Protein AF-H5TGM8-F1 (afdb_monomer_lite)

Organism: Gordonia otitidis (strain DSM 44809 / CCUG 52243 / JCM 12355 / NBRC 100426 / IFM 10032) (NCBI:txid1108044)

Sequence (84 aa):
MTSGRIVAFPTTPPQPPLVDDTLDEEVFQRGFDDATTYLATMPAAWARHHASSALASGDVPDITQSYERGYRAALYGFVRQSRR

Secondary structure (DSSP, 8-state):
-----------PPPPPP---TT--HHHHHHHHHHHHHHHHTS-HHHHHHHHHHHHHHT-S--S-HHHHHHHHHHHHHHHHHTT-

pLDDT: mean 87.37, std 13.1, range [41.69, 98.25]

Radius of gyration: 20.59 Å; chains: 1; bounding box: 43×37×63 Å

Foldseek 3Di:
DDDDDDDDDPPDPDDPDPDPPQADPVLLQVLQVVLLVVLVVDDLVVSLVVLVVCLVVVVGDPPDPSSSNSNNVNSVVSNVVVVD

Structure (mmCIF, N/CA/C/O backbone):
data_AF-H5TGM8-F1
#
_entry.id   AF-H5TGM8-F1
#
loop_
_atom_site.group_PDB
_atom_site.id
_atom_site.type_symbol
_atom_site.label_atom_id
_atom_site.label_alt_id
_atom_site.label_comp_id
_atom_site.label_asym_id
_atom_site.label_entity_id
_atom_site.label_seq_id
_atom_site.pdbx_PDB_ins_code
_atom_site.Cartn_x
_atom_site.Cartn_y
_atom_site.Cartn_z
_atom_site.occupancy
_atom_site.B_iso_or_equiv
_atom_site.auth_seq_id
_atom_site.auth_comp_id
_atom_site.auth_asym_id
_atom_site.auth_atom_id
_atom_site.pdbx_PDB_model_num
ATOM 1 N N . MET A 1 1 ? 24.369 21.655 53.154 1.00 41.69 1 MET A N 1
ATOM 2 C CA . MET A 1 1 ? 24.630 21.995 51.739 1.00 41.69 1 MET A CA 1
ATOM 3 C C . MET A 1 1 ? 24.872 20.687 51.003 1.00 41.69 1 MET A C 1
ATOM 5 O O . MET A 1 1 ? 25.911 20.076 51.203 1.00 41.69 1 MET A O 1
ATOM 9 N N . THR A 1 2 ? 23.868 20.169 50.299 1.00 51.88 2 THR A N 1
ATOM 10 C CA . THR A 1 2 ? 23.892 18.841 49.663 1.00 51.88 2 THR A CA 1
ATOM 11 C C . THR A 1 2 ? 24.310 18.978 48.201 1.00 51.88 2 THR A C 1
ATOM 13 O O . THR A 1 2 ? 23.602 19.588 47.405 1.00 51.88 2 THR A O 1
ATOM 16 N N . SER A 1 3 ? 25.476 18.432 47.855 1.00 55.31 3 SER A N 1
ATOM 17 C CA . SER A 1 3 ? 26.013 18.427 46.492 1.00 55.31 3 SER A CA 1
ATOM 18 C C . SER A 1 3 ? 25.202 17.492 45.590 1.00 55.31 3 SER A C 1
ATOM 20 O O . SER A 1 3 ? 25.189 16.279 45.798 1.00 55.31 3 SER A O 1
ATOM 22 N N . GLY A 1 4 ? 24.528 18.046 44.580 1.00 58.78 4 GLY A N 1
ATOM 23 C CA . GLY A 1 4 ? 23.849 17.276 43.538 1.00 58.78 4 GLY A CA 1
ATOM 24 C C . GLY A 1 4 ? 24.860 16.666 42.565 1.00 58.78 4 GLY A C 1
ATOM 25 O O . GLY A 1 4 ? 25.615 17.382 41.912 1.00 58.78 4 GLY A O 1
ATOM 26 N N . ARG A 1 5 ? 24.890 15.334 42.473 1.00 65.38 5 ARG A N 1
ATOM 27 C CA . ARG A 1 5 ? 25.736 14.587 41.534 1.00 65.38 5 ARG A CA 1
ATOM 28 C C . ARG A 1 5 ? 25.070 14.569 40.156 1.00 65.38 5 ARG A C 1
ATOM 30 O O . ARG A 1 5 ? 24.077 13.876 39.960 1.00 65.38 5 ARG A O 1
ATOM 37 N N . ILE A 1 6 ? 25.624 15.324 39.209 1.00 68.50 6 ILE A N 1
ATOM 38 C CA . ILE A 1 6 ? 25.203 15.311 37.803 1.00 68.50 6 ILE A CA 1
ATOM 39 C C . ILE A 1 6 ? 25.673 13.990 37.185 1.00 68.50 6 ILE A C 1
ATOM 41 O O . ILE A 1 6 ? 26.872 13.730 37.089 1.00 68.50 6 ILE A O 1
ATOM 45 N N . VAL A 1 7 ? 24.729 13.135 36.799 1.00 68.25 7 VAL A N 1
ATOM 46 C CA . VAL A 1 7 ? 25.005 11.932 36.007 1.00 68.25 7 VAL A CA 1
ATOM 47 C C . VAL A 1 7 ? 25.002 12.361 34.543 1.00 68.25 7 VAL A C 1
ATOM 49 O O . VAL A 1 7 ? 23.945 12.613 33.972 1.00 68.25 7 VAL A O 1
ATOM 52 N N . ALA A 1 8 ? 26.185 12.511 33.949 1.00 66.94 8 ALA A N 1
ATOM 53 C CA . ALA A 1 8 ? 26.306 12.719 32.512 1.00 66.94 8 ALA A CA 1
ATOM 54 C C . ALA A 1 8 ? 25.961 11.405 31.794 1.00 66.94 8 ALA A C 1
ATOM 56 O O . ALA A 1 8 ? 26.597 10.378 32.038 1.00 66.94 8 ALA A O 1
ATOM 57 N N . PHE A 1 9 ? 24.941 11.428 30.937 1.00 71.25 9 PHE A N 1
ATOM 58 C CA . PHE A 1 9 ? 24.646 10.312 30.042 1.00 71.25 9 PHE A CA 1
ATOM 59 C C . PHE A 1 9 ? 25.686 10.295 28.914 1.00 71.25 9 PHE A C 1
ATOM 61 O O . PHE A 1 9 ? 26.026 11.365 28.405 1.00 71.25 9 PHE A O 1
ATOM 68 N N . PRO A 1 10 ? 26.209 9.124 28.512 1.00 70.12 10 PRO A N 1
ATOM 69 C CA . PRO A 1 10 ? 27.075 9.043 27.347 1.00 70.12 10 PRO A CA 1
ATOM 70 C C . PRO A 1 10 ? 26.269 9.457 26.112 1.00 70.12 10 PRO A C 1
ATOM 72 O O . PRO A 1 10 ? 25.368 8.743 25.676 1.00 70.12 10 PRO A O 1
ATOM 75 N N . THR A 1 11 ? 26.567 10.63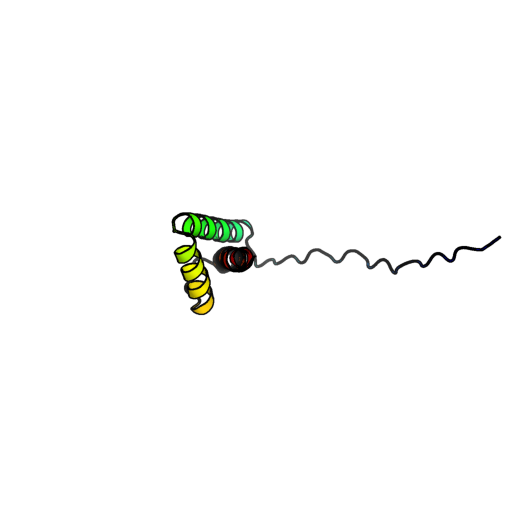4 25.567 1.00 72.88 11 THR A N 1
ATOM 76 C CA . THR A 1 11 ? 25.977 11.106 24.316 1.00 72.88 11 THR A CA 1
ATOM 77 C C . THR A 1 11 ? 26.559 10.271 23.182 1.00 72.88 11 THR A C 1
ATOM 79 O O . THR A 1 11 ? 27.699 10.482 22.768 1.00 72.88 11 THR A O 1
ATOM 82 N N . THR A 1 12 ? 25.809 9.280 22.702 1.00 74.75 12 THR A N 1
ATOM 83 C CA . THR A 1 12 ? 26.159 8.573 21.467 1.00 74.75 12 THR A CA 1
ATOM 84 C C . THR A 1 12 ? 26.188 9.598 20.328 1.00 74.75 12 THR A C 1
ATOM 86 O O . THR A 1 12 ? 25.234 10.374 20.207 1.00 74.75 12 THR A O 1
ATOM 89 N N . PRO A 1 13 ? 27.258 9.658 19.512 1.00 76.50 13 PRO A N 1
ATOM 90 C CA . PRO A 1 13 ? 27.260 10.522 18.339 1.00 76.50 13 PRO A CA 1
ATOM 91 C C . PRO A 1 13 ? 26.085 10.139 17.424 1.00 76.50 13 PRO A C 1
ATOM 93 O O . PRO A 1 13 ? 25.731 8.956 17.368 1.00 76.50 13 PRO A O 1
ATOM 96 N N . PRO A 1 14 ? 25.463 11.103 16.720 1.00 76.12 14 PRO A N 1
ATOM 97 C CA . PRO A 1 14 ? 24.402 10.791 15.774 1.00 76.12 14 PRO A CA 1
ATOM 98 C C . PRO A 1 14 ? 24.937 9.790 14.750 1.00 76.12 14 PRO A C 1
ATOM 100 O O . PRO A 1 14 ? 25.976 10.016 14.126 1.00 76.12 14 PRO A O 1
ATOM 103 N N . GLN A 1 15 ? 24.255 8.655 14.623 1.00 74.38 15 GLN A N 1
ATOM 104 C CA . GLN A 1 15 ? 24.563 7.692 13.577 1.00 74.38 15 GLN A CA 1
ATOM 105 C C . GLN A 1 15 ? 24.274 8.351 12.222 1.00 74.38 15 GLN A C 1
ATOM 107 O O . GLN A 1 15 ? 23.297 9.101 12.119 1.00 74.38 15 GLN A O 1
ATOM 112 N N . PRO A 1 16 ? 25.107 8.111 11.192 1.00 74.50 16 PRO A N 1
ATOM 113 C CA . PRO A 1 16 ? 24.780 8.566 9.851 1.00 74.50 16 PRO A CA 1
ATOM 114 C C . PRO A 1 16 ? 23.411 8.000 9.450 1.00 74.50 16 PRO A C 1
ATOM 116 O O . PRO A 1 16 ? 23.064 6.892 9.881 1.00 74.50 16 PRO A O 1
ATOM 119 N N . PRO A 1 17 ? 22.620 8.745 8.660 1.00 73.38 17 PRO A N 1
ATOM 120 C CA . PRO A 1 17 ? 21.364 8.221 8.155 1.00 73.38 17 PRO A CA 1
ATOM 121 C C . PRO A 1 17 ? 21.641 6.913 7.408 1.00 73.38 17 PRO A C 1
ATOM 123 O O . PRO A 1 17 ? 22.592 6.817 6.631 1.00 73.38 17 PRO A O 1
ATOM 126 N N . LEU A 1 18 ? 20.824 5.896 7.677 1.00 73.62 18 LEU A N 1
ATOM 127 C CA . LEU A 1 18 ? 20.778 4.696 6.852 1.00 73.62 18 LEU A CA 1
ATOM 128 C C . LEU A 1 18 ? 20.241 5.120 5.484 1.00 73.62 18 LEU A C 1
ATOM 130 O O . LEU A 1 18 ? 19.040 5.336 5.340 1.00 73.62 18 LEU A O 1
ATOM 134 N N . VAL A 1 19 ? 21.138 5.293 4.517 1.00 73.75 19 VAL A N 1
ATOM 135 C CA . VAL A 1 19 ? 20.775 5.520 3.118 1.00 73.75 19 VAL A CA 1
ATOM 136 C C . VAL A 1 19 ? 20.669 4.149 2.458 1.00 73.75 19 VAL A C 1
ATOM 138 O O . VAL A 1 19 ? 21.640 3.394 2.433 1.00 73.75 19 VAL A O 1
ATOM 141 N N . ASP A 1 20 ? 19.470 3.797 1.995 1.00 80.06 20 ASP A N 1
ATOM 142 C CA . ASP A 1 20 ? 19.261 2.626 1.145 1.00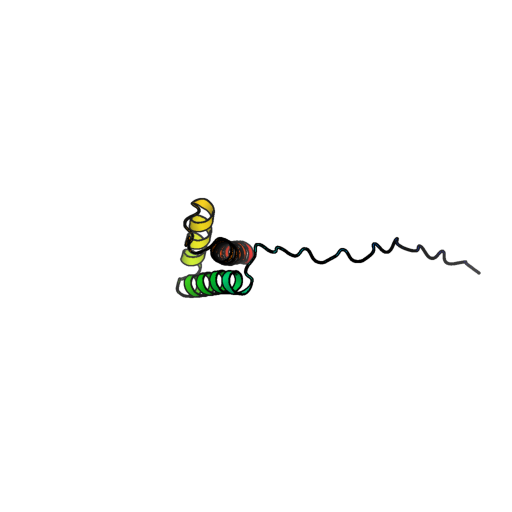 80.06 20 ASP A CA 1
ATOM 143 C C . ASP A 1 20 ? 19.347 3.086 -0.312 1.00 80.06 20 ASP A C 1
ATOM 145 O O . ASP A 1 20 ? 18.346 3.484 -0.899 1.00 80.06 20 ASP A O 1
ATOM 149 N N . ASP A 1 21 ? 20.547 3.030 -0.896 1.00 80.75 21 ASP A N 1
ATOM 150 C CA . ASP A 1 21 ? 20.786 3.422 -2.295 1.00 80.75 21 ASP A CA 1
ATOM 151 C C . ASP A 1 21 ? 19.982 2.574 -3.306 1.00 80.75 21 ASP A C 1
ATOM 153 O O . ASP A 1 21 ? 19.922 2.900 -4.490 1.00 80.75 21 ASP A O 1
ATOM 157 N N . THR A 1 22 ? 19.367 1.468 -2.863 1.00 84.88 22 THR A N 1
ATOM 158 C CA . THR A 1 22 ? 18.501 0.616 -3.694 1.00 84.88 22 THR A CA 1
ATOM 159 C C . THR A 1 22 ? 17.024 1.007 -3.620 1.00 84.88 22 THR A C 1
ATOM 161 O O . THR A 1 22 ? 16.195 0.437 -4.335 1.00 84.88 22 THR A O 1
ATOM 164 N N . LEU A 1 23 ? 16.673 1.969 -2.762 1.00 90.19 23 LEU A N 1
ATOM 165 C CA . LEU A 1 23 ? 15.314 2.452 -2.577 1.00 90.19 23 LEU A CA 1
ATOM 166 C C . LEU A 1 23 ? 15.090 3.738 -3.375 1.00 90.19 23 LEU A C 1
ATOM 168 O O . LEU A 1 23 ? 15.483 4.822 -2.961 1.00 90.19 23 LEU A O 1
ATOM 172 N N . ASP A 1 24 ? 14.379 3.622 -4.492 1.00 94.50 24 ASP A N 1
ATOM 173 C CA . ASP A 1 24 ? 13.785 4.785 -5.143 1.00 94.50 24 ASP A CA 1
ATOM 174 C C . ASP A 1 24 ? 12.584 5.275 -4.311 1.00 94.50 24 ASP A C 1
ATOM 176 O O . ASP A 1 24 ? 11.546 4.606 -4.231 1.00 94.50 24 ASP A O 1
ATOM 180 N N . GLU A 1 25 ? 12.752 6.420 -3.645 1.00 94.19 25 GLU A N 1
ATOM 181 C CA . GLU A 1 25 ? 11.758 7.007 -2.740 1.00 94.19 25 GLU A CA 1
ATOM 182 C C . GLU A 1 25 ? 10.463 7.401 -3.459 1.00 94.19 25 GLU A C 1
ATOM 184 O O . GLU A 1 25 ? 9.374 7.190 -2.920 1.00 94.19 25 GLU A O 1
ATOM 189 N N . GLU A 1 26 ? 10.551 7.926 -4.683 1.00 96.00 26 GLU A N 1
ATOM 190 C CA . GLU A 1 26 ? 9.373 8.347 -5.447 1.00 96.00 26 GLU A CA 1
ATOM 191 C C . GLU A 1 26 ? 8.544 7.131 -5.860 1.00 96.00 26 GLU A C 1
ATOM 193 O O . GLU A 1 26 ? 7.315 7.112 -5.734 1.00 96.00 26 GLU A O 1
ATOM 198 N N . VAL A 1 27 ? 9.221 6.072 -6.304 1.00 96.81 27 VAL A N 1
ATOM 199 C CA . VAL A 1 27 ? 8.568 4.826 -6.707 1.00 96.81 27 VAL A CA 1
ATOM 200 C C . VAL A 1 27 ? 7.991 4.085 -5.498 1.00 96.81 27 VAL A C 1
ATOM 202 O O . VAL A 1 27 ? 6.894 3.526 -5.590 1.00 96.81 27 VAL A O 1
ATOM 205 N N . PHE A 1 28 ? 8.676 4.123 -4.353 1.00 96.69 28 PHE A N 1
ATOM 206 C CA . PHE A 1 28 ? 8.132 3.647 -3.082 1.00 96.69 28 PHE A CA 1
ATOM 207 C C . PHE A 1 28 ? 6.857 4.403 -2.699 1.00 96.69 28 PHE A C 1
ATOM 209 O O . PHE A 1 28 ? 5.830 3.776 -2.425 1.00 96.69 28 PHE A O 1
ATOM 216 N N . GLN A 1 29 ? 6.896 5.737 -2.718 1.00 97.56 29 GLN A N 1
ATOM 217 C CA . GLN A 1 29 ? 5.754 6.567 -2.345 1.00 97.56 29 GLN A CA 1
ATOM 218 C C . GLN A 1 29 ? 4.555 6.302 -3.261 1.00 97.56 29 GLN A C 1
ATOM 220 O O . GLN A 1 29 ? 3.439 6.111 -2.781 1.00 97.56 29 GLN A O 1
ATOM 225 N N . ARG A 1 30 ? 4.794 6.161 -4.568 1.00 98.00 30 ARG A N 1
ATOM 226 C CA . ARG A 1 30 ? 3.754 5.784 -5.529 1.00 98.00 30 ARG A CA 1
ATOM 227 C C . ARG A 1 30 ? 3.089 4.449 -5.179 1.00 98.00 30 ARG A C 1
ATOM 229 O O . ARG A 1 30 ? 1.865 4.360 -5.195 1.00 98.00 30 ARG A O 1
ATOM 236 N N . GLY A 1 31 ? 3.872 3.423 -4.835 1.00 97.88 31 GLY A N 1
ATOM 237 C CA . GLY A 1 31 ? 3.325 2.127 -4.417 1.00 97.88 31 GLY A CA 1
ATOM 238 C C . GLY A 1 31 ? 2.466 2.226 -3.156 1.00 97.88 31 GLY A C 1
ATOM 239 O O . GLY A 1 31 ? 1.410 1.597 -3.067 1.00 97.88 31 GLY A O 1
ATOM 240 N N . PHE A 1 32 ? 2.885 3.055 -2.199 1.00 98.25 32 PHE A N 1
ATOM 241 C CA . PHE A 1 32 ? 2.133 3.320 -0.975 1.00 98.25 32 PHE A CA 1
ATOM 242 C C . PHE A 1 32 ? 0.789 4.016 -1.253 1.00 98.25 32 PHE A C 1
ATOM 244 O O . PHE A 1 32 ? -0.253 3.613 -0.717 1.00 98.25 32 PHE A O 1
ATOM 251 N N . ASP A 1 33 ? 0.798 5.041 -2.103 1.00 98.25 33 ASP A N 1
ATOM 252 C CA . ASP A 1 33 ? -0.387 5.833 -2.436 1.00 98.25 33 ASP A CA 1
ATOM 253 C C . ASP A 1 33 ? -1.397 5.031 -3.264 1.00 98.25 33 ASP A C 1
ATOM 255 O O . ASP A 1 33 ? -2.599 5.072 -2.981 1.00 98.25 33 ASP A O 1
ATOM 259 N N . ASP A 1 34 ? -0.923 4.234 -4.226 1.00 98.00 34 ASP A N 1
ATOM 260 C CA . ASP A 1 34 ? -1.762 3.349 -5.038 1.00 98.00 34 ASP A CA 1
ATOM 261 C C . ASP A 1 34 ? -2.473 2.306 -4.160 1.00 98.00 34 ASP A C 1
ATOM 263 O O . ASP A 1 34 ? -3.688 2.118 -4.266 1.00 98.00 34 ASP A O 1
ATOM 267 N N . ALA A 1 35 ? -1.745 1.664 -3.237 1.00 97.62 35 ALA A N 1
ATOM 268 C CA . ALA A 1 35 ? -2.326 0.722 -2.280 1.00 97.62 35 ALA A CA 1
ATOM 269 C C . ALA A 1 35 ? -3.379 1.387 -1.387 1.00 97.62 35 ALA A C 1
ATOM 271 O O . ALA A 1 35 ? -4.463 0.839 -1.179 1.00 97.62 35 ALA A O 1
ATOM 272 N N . THR A 1 36 ? -3.078 2.577 -0.866 1.00 97.25 36 THR A N 1
ATOM 273 C CA . THR A 1 36 ? -3.994 3.330 -0.001 1.00 97.25 36 THR A CA 1
ATOM 274 C C . THR A 1 36 ? -5.264 3.722 -0.753 1.00 97.25 36 THR A C 1
ATOM 276 O O . THR A 1 36 ? -6.371 3.525 -0.246 1.00 97.25 36 THR A O 1
ATOM 279 N N . THR A 1 37 ? -5.115 4.206 -1.986 1.00 98.12 37 THR A N 1
ATOM 280 C CA . THR A 1 37 ? -6.225 4.564 -2.876 1.00 98.12 37 THR A CA 1
ATOM 281 C C . THR A 1 37 ? -7.086 3.346 -3.184 1.00 98.12 37 THR A C 1
ATOM 283 O O . THR A 1 37 ? -8.309 3.404 -3.058 1.00 98.12 37 THR A O 1
ATOM 286 N N . TYR A 1 38 ? -6.462 2.213 -3.511 1.00 96.62 38 TYR A N 1
ATOM 287 C CA . TYR A 1 38 ? -7.173 0.968 -3.765 1.00 96.62 38 TYR A CA 1
ATOM 288 C C . TYR A 1 38 ? -7.964 0.502 -2.537 1.00 96.62 38 TYR A C 1
ATOM 290 O O . TYR A 1 38 ? -9.156 0.213 -2.645 1.00 96.62 38 TYR A O 1
ATOM 298 N N . LEU A 1 39 ? -7.353 0.503 -1.349 1.00 96.25 39 LEU A N 1
ATOM 299 C CA . LEU A 1 39 ? -8.035 0.131 -0.106 1.00 96.25 39 LEU A CA 1
ATOM 300 C C . LEU A 1 39 ? -9.222 1.049 0.211 1.00 96.25 39 LEU A C 1
ATOM 302 O O . LEU A 1 39 ? -10.246 0.566 0.694 1.00 96.25 39 LEU A O 1
ATOM 306 N N . ALA A 1 40 ? -9.114 2.343 -0.097 1.00 96.44 40 ALA A N 1
ATOM 307 C CA . ALA A 1 40 ? -10.185 3.315 0.101 1.00 96.44 40 ALA A CA 1
ATOM 308 C C . ALA A 1 40 ? -11.402 3.090 -0.819 1.00 96.44 40 ALA A C 1
ATOM 310 O O . ALA A 1 40 ? -12.493 3.564 -0.507 1.00 96.44 40 ALA A O 1
ATOM 311 N N . THR A 1 41 ? -11.250 2.348 -1.922 1.00 97.69 41 THR A N 1
ATOM 312 C CA . THR A 1 41 ? -12.367 2.028 -2.835 1.00 97.69 41 THR A CA 1
ATOM 313 C C . THR A 1 41 ? -13.298 0.937 -2.294 1.00 97.69 41 THR A C 1
ATOM 315 O O . THR A 1 41 ? -14.384 0.725 -2.833 1.00 97.69 41 THR A O 1
ATOM 318 N N . MET A 1 42 ? -12.895 0.241 -1.226 1.00 95.88 42 MET A N 1
ATOM 319 C CA . MET A 1 42 ? -13.601 -0.919 -0.688 1.00 95.88 42 MET A CA 1
ATOM 320 C C . MET A 1 42 ? -14.229 -0.637 0.685 1.00 95.88 42 MET A C 1
ATOM 322 O O . MET A 1 42 ? -13.703 0.151 1.474 1.00 95.88 42 MET A O 1
ATOM 326 N N . PRO A 1 43 ? -15.306 -1.357 1.054 1.00 96.56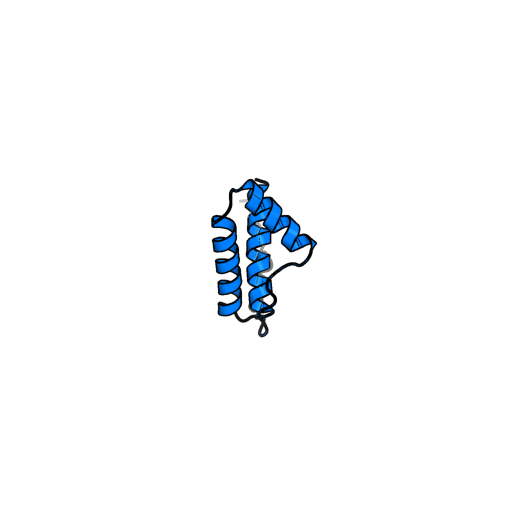 43 PRO A N 1
ATOM 327 C CA . PRO A 1 43 ? -15.770 -1.404 2.435 1.00 96.56 43 PRO A CA 1
ATOM 328 C C . PRO A 1 43 ? -14.658 -1.867 3.386 1.00 96.56 43 PRO A C 1
ATOM 330 O O . PRO A 1 43 ? -13.896 -2.782 3.070 1.00 96.56 43 PRO A O 1
ATOM 333 N N . ALA A 1 44 ? -14.609 -1.302 4.595 1.00 92.44 44 ALA A N 1
ATOM 334 C CA . ALA A 1 44 ? -13.505 -1.513 5.538 1.00 92.44 44 ALA A CA 1
ATOM 335 C C . ALA A 1 44 ? -13.202 -2.994 5.847 1.00 92.44 44 ALA A C 1
ATOM 337 O O . ALA A 1 44 ? -12.039 -3.384 5.960 1.00 92.44 44 ALA A O 1
ATOM 338 N N . ALA A 1 45 ? -14.232 -3.840 5.958 1.00 93.50 45 ALA A N 1
ATOM 339 C CA . ALA A 1 45 ? -14.052 -5.274 6.193 1.00 93.50 45 ALA A CA 1
ATOM 340 C C . ALA A 1 45 ? -13.378 -5.982 5.003 1.00 93.50 45 ALA A C 1
ATOM 342 O O . ALA A 1 45 ? -12.517 -6.838 5.205 1.00 93.50 45 ALA A O 1
ATOM 343 N N . TRP A 1 46 ? -13.733 -5.598 3.774 1.00 95.81 46 TRP A N 1
ATOM 344 C CA . TRP A 1 46 ? -13.153 -6.148 2.548 1.00 95.81 46 TRP A CA 1
ATOM 345 C C . TRP A 1 46 ? -11.729 -5.650 2.342 1.00 95.81 46 TRP A C 1
ATOM 347 O O . TRP A 1 46 ? -10.845 -6.461 2.095 1.00 95.81 46 TRP A O 1
ATOM 357 N N . ALA A 1 47 ? -11.482 -4.356 2.559 1.00 96.50 47 ALA A N 1
ATOM 358 C CA . ALA A 1 47 ? -10.139 -3.782 2.525 1.00 96.50 47 ALA A CA 1
ATOM 359 C C . ALA A 1 47 ? -9.197 -4.496 3.511 1.00 96.50 47 ALA A C 1
ATOM 361 O O . ALA A 1 47 ? -8.063 -4.835 3.176 1.00 96.50 47 ALA A O 1
ATOM 362 N N . ARG A 1 48 ? -9.684 -4.807 4.720 1.00 94.44 48 ARG A N 1
ATOM 363 C CA . ARG A 1 48 ? -8.909 -5.528 5.740 1.00 94.44 48 ARG A CA 1
ATOM 364 C C . ARG A 1 48 ? -8.609 -6.963 5.334 1.00 94.44 48 ARG A C 1
ATOM 366 O O . ARG A 1 48 ? -7.483 -7.425 5.530 1.00 94.44 48 ARG A O 1
ATOM 373 N N . HIS A 1 49 ? -9.612 -7.662 4.805 1.00 95.50 49 HIS A N 1
ATOM 374 C CA . HIS A 1 49 ? -9.426 -9.009 4.283 1.00 95.50 49 HIS A CA 1
ATOM 375 C C . HIS A 1 49 ? -8.410 -9.005 3.137 1.00 95.50 49 HIS A C 1
ATOM 377 O O . HIS A 1 49 ? -7.422 -9.724 3.223 1.00 95.50 49 HIS A O 1
ATOM 383 N N . HIS A 1 50 ? -8.588 -8.133 2.141 1.00 95.75 50 HIS A N 1
ATOM 384 C CA . HIS A 1 50 ? -7.667 -7.969 1.019 1.00 95.75 50 HIS A CA 1
ATOM 385 C C . HIS A 1 50 ? -6.233 -7.716 1.491 1.00 95.75 50 HIS A C 1
ATOM 387 O O . HIS A 1 50 ? -5.337 -8.473 1.139 1.00 95.75 50 HIS A O 1
ATOM 393 N N . ALA A 1 51 ? -6.015 -6.711 2.346 1.00 96.25 51 ALA A N 1
ATOM 394 C CA . ALA A 1 51 ? -4.681 -6.382 2.842 1.00 96.25 51 ALA A CA 1
ATOM 395 C C . ALA A 1 51 ? -4.022 -7.559 3.578 1.00 96.25 51 ALA A C 1
ATOM 397 O O . ALA A 1 51 ? -2.830 -7.801 3.418 1.00 96.25 51 ALA A O 1
ATOM 398 N N . SER A 1 52 ? -4.794 -8.319 4.358 1.00 95.94 52 SER A N 1
ATOM 399 C CA . SER A 1 52 ? -4.273 -9.485 5.080 1.00 95.94 52 SER A CA 1
ATOM 400 C C . SER A 1 52 ? -3.931 -10.638 4.128 1.00 95.94 52 SER A C 1
ATOM 402 O O . SER A 1 52 ? -2.875 -11.251 4.264 1.00 95.94 52 SER A O 1
ATOM 404 N N . SER A 1 53 ? -4.802 -10.914 3.154 1.00 96.25 53 SER A N 1
ATOM 405 C CA . SER A 1 53 ? -4.629 -11.987 2.170 1.00 96.25 53 SER A CA 1
ATOM 406 C C . SER A 1 53 ? -3.488 -11.696 1.192 1.00 96.25 53 SER A C 1
ATOM 408 O O . SER A 1 53 ? -2.674 -12.583 0.939 1.00 96.25 53 SER A O 1
ATOM 410 N N . ALA A 1 54 ? -3.371 -10.461 0.699 1.00 95.19 54 ALA A N 1
ATOM 411 C CA . ALA A 1 54 ? -2.286 -10.024 -0.182 1.00 95.19 54 ALA A CA 1
ATOM 412 C C . ALA A 1 54 ? -0.916 -10.131 0.509 1.00 95.19 54 ALA A C 1
ATOM 414 O O . ALA A 1 54 ? 0.041 -10.641 -0.066 1.00 95.19 54 ALA A O 1
ATOM 415 N N . LEU A 1 55 ? -0.823 -9.750 1.790 1.00 95.56 55 LEU A N 1
ATOM 416 C CA . LEU A 1 55 ? 0.411 -9.917 2.567 1.00 95.56 55 LEU A CA 1
ATOM 417 C C . LEU A 1 55 ? 0.773 -11.387 2.816 1.00 95.56 55 LEU A C 1
ATOM 419 O O . LEU A 1 55 ? 1.952 -11.727 2.816 1.00 95.56 55 LEU A O 1
ATOM 423 N N . ALA A 1 56 ? -0.217 -12.252 3.048 1.00 95.06 56 ALA A N 1
ATOM 424 C CA . ALA A 1 56 ? 0.017 -13.673 3.305 1.00 95.06 56 ALA A CA 1
ATOM 425 C C . ALA A 1 56 ? 0.410 -14.453 2.040 1.00 95.06 56 ALA A C 1
ATOM 427 O O . ALA A 1 56 ? 1.234 -15.360 2.109 1.00 95.06 56 ALA A O 1
ATOM 428 N N . SER A 1 57 ? -0.194 -14.111 0.901 1.00 93.25 57 SER A N 1
ATOM 429 C CA . SER A 1 57 ? 0.059 -14.759 -0.392 1.00 93.25 57 SER A CA 1
ATOM 430 C C . SER A 1 57 ? 1.258 -14.176 -1.136 1.00 93.25 57 SER A C 1
ATOM 432 O O . SER A 1 57 ? 1.826 -14.849 -1.990 1.00 93.25 57 SER A O 1
ATOM 434 N N . GLY A 1 58 ? 1.641 -12.937 -0.821 1.00 90.62 58 GLY A N 1
ATOM 435 C CA . GLY A 1 58 ? 2.589 -12.176 -1.624 1.00 90.62 58 GLY A CA 1
ATOM 436 C C . GLY A 1 58 ? 1.981 -11.628 -2.916 1.00 90.62 58 GLY A C 1
ATOM 437 O O . GLY A 1 58 ? 2.741 -11.141 -3.745 1.00 90.62 58 GLY A O 1
ATOM 438 N N . ASP A 1 59 ? 0.653 -11.684 -3.078 1.00 90.56 59 ASP A N 1
ATOM 439 C CA . ASP A 1 59 ? -0.079 -11.125 -4.218 1.00 90.56 59 ASP A CA 1
ATOM 440 C C . ASP A 1 59 ? -0.090 -9.591 -4.142 1.00 90.56 59 ASP A C 1
ATOM 442 O O . ASP A 1 59 ? -1.017 -8.952 -3.639 1.00 90.56 59 ASP A O 1
ATOM 446 N N . VAL A 1 60 ? 1.028 -9.002 -4.554 1.00 89.31 60 VAL A N 1
ATOM 447 C CA . VAL A 1 60 ? 1.245 -7.562 -4.670 1.00 89.31 60 VAL A CA 1
ATOM 448 C C . VAL A 1 60 ? 1.797 -7.259 -6.063 1.00 89.31 60 VAL A C 1
ATOM 450 O O . VAL A 1 60 ? 2.482 -8.109 -6.633 1.00 89.31 60 VAL A O 1
ATOM 453 N N . PRO A 1 61 ? 1.522 -6.074 -6.636 1.00 88.62 61 PRO A N 1
ATOM 454 C CA . PRO A 1 61 ? 1.992 -5.763 -7.980 1.00 88.62 61 PRO A CA 1
ATOM 455 C C . PRO A 1 61 ? 3.526 -5.773 -8.067 1.00 88.62 61 PRO A C 1
ATOM 457 O O . PRO A 1 61 ? 4.201 -4.995 -7.388 1.00 88.62 61 PRO A O 1
ATOM 460 N N . ASP A 1 62 ? 4.059 -6.626 -8.939 1.00 87.56 62 ASP A N 1
ATOM 461 C CA . ASP A 1 62 ? 5.493 -6.750 -9.218 1.00 87.56 62 ASP A CA 1
ATOM 462 C C . ASP A 1 62 ? 5.907 -5.777 -10.336 1.00 87.56 62 ASP A C 1
ATOM 464 O O . ASP A 1 62 ? 6.051 -6.145 -11.501 1.00 87.56 62 ASP A O 1
ATOM 468 N N . ILE A 1 63 ? 5.982 -4.484 -9.996 1.00 88.88 63 ILE A N 1
ATOM 469 C CA . ILE A 1 63 ? 6.407 -3.422 -10.928 1.00 88.88 63 ILE A CA 1
ATOM 470 C C . ILE A 1 63 ? 7.903 -3.145 -10.757 1.00 88.88 63 ILE A C 1
ATOM 472 O O . ILE A 1 63 ? 8.678 -3.217 -11.706 1.00 88.88 63 ILE A O 1
ATOM 476 N N . THR A 1 64 ? 8.304 -2.806 -9.533 1.00 92.56 64 THR A N 1
ATOM 477 C CA . THR A 1 64 ? 9.697 -2.672 -9.099 1.00 92.56 64 THR A CA 1
ATOM 478 C C . THR A 1 64 ? 9.782 -3.021 -7.617 1.0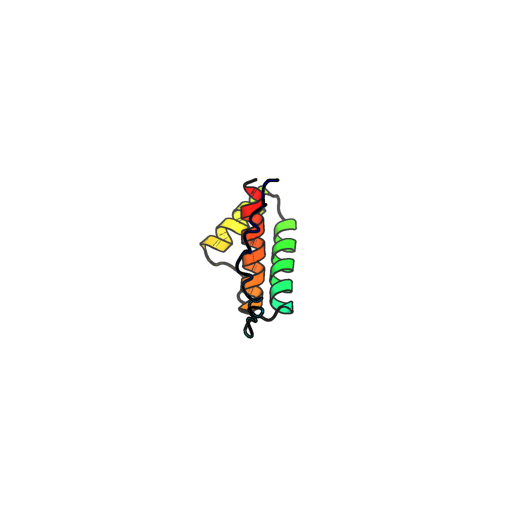0 92.56 64 THR A C 1
ATOM 480 O O . THR A 1 64 ? 8.788 -2.939 -6.891 1.00 92.56 64 THR A O 1
ATOM 483 N N . GLN A 1 65 ? 10.988 -3.322 -7.133 1.00 93.75 65 GLN A N 1
ATOM 484 C CA . GLN A 1 65 ? 11.201 -3.617 -5.716 1.00 93.75 65 GLN A CA 1
ATOM 485 C C . GLN A 1 65 ? 10.783 -2.449 -4.802 1.00 93.75 65 GLN A C 1
ATOM 487 O O . GLN A 1 65 ? 10.164 -2.672 -3.762 1.00 93.75 65 GLN A O 1
ATOM 492 N N . SER A 1 66 ? 11.097 -1.202 -5.165 1.00 95.69 66 SER A N 1
ATOM 493 C CA . SER A 1 66 ? 10.713 -0.026 -4.370 1.00 95.69 66 SER A CA 1
ATOM 494 C C . SER A 1 66 ? 9.193 0.152 -4.334 1.00 95.69 66 SER A C 1
ATOM 496 O O . SER A 1 66 ? 8.638 0.365 -3.256 1.00 95.69 66 SER A O 1
ATOM 498 N N . TYR A 1 67 ? 8.513 -0.042 -5.470 1.00 96.94 67 TYR A N 1
ATOM 499 C CA . TYR A 1 67 ? 7.051 0.029 -5.561 1.00 96.94 67 TYR A CA 1
ATOM 500 C C . TYR A 1 67 ? 6.391 -1.032 -4.677 1.00 96.94 67 TYR A C 1
ATOM 502 O O . TYR A 1 67 ? 5.522 -0.723 -3.864 1.00 96.94 67 TYR A O 1
ATOM 510 N N . GLU A 1 68 ? 6.846 -2.280 -4.789 1.00 96.00 68 GLU A N 1
ATOM 511 C CA . GLU A 1 68 ? 6.342 -3.413 -4.016 1.00 96.00 68 GLU A CA 1
ATOM 512 C C . GLU A 1 68 ? 6.509 -3.182 -2.505 1.00 96.00 68 GLU A C 1
ATOM 514 O O . GLU A 1 68 ? 5.591 -3.440 -1.719 1.00 96.00 68 GLU A O 1
ATOM 519 N N . ARG A 1 69 ? 7.665 -2.644 -2.084 1.00 95.50 69 ARG A N 1
ATOM 520 C CA . ARG A 1 69 ? 7.928 -2.265 -0.686 1.00 95.50 69 ARG A CA 1
ATOM 521 C C . ARG A 1 69 ? 6.938 -1.203 -0.200 1.00 95.50 69 ARG A C 1
ATOM 523 O O . ARG A 1 69 ? 6.393 -1.360 0.895 1.00 95.50 69 ARG A O 1
ATOM 530 N N . GLY A 1 70 ? 6.672 -0.173 -1.003 1.00 97.00 70 GLY A N 1
ATOM 531 C CA . GLY A 1 70 ? 5.694 0.875 -0.691 1.00 97.00 70 GLY A CA 1
ATOM 532 C C . GLY A 1 70 ? 4.273 0.334 -0.572 1.00 97.00 70 GLY A C 1
ATOM 533 O O . GLY A 1 70 ? 3.592 0.560 0.432 1.00 97.00 70 GLY A O 1
ATOM 534 N N . TYR A 1 71 ? 3.863 -0.478 -1.547 1.00 97.94 71 TYR A N 1
ATOM 535 C CA . TYR A 1 71 ? 2.553 -1.123 -1.578 1.00 97.94 71 TYR A CA 1
ATOM 536 C C . TYR A 1 71 ? 2.339 -1.998 -0.335 1.00 97.94 71 TYR A C 1
ATOM 538 O O . TYR A 1 71 ? 1.347 -1.859 0.384 1.00 97.94 71 TYR A O 1
ATOM 546 N N . ARG A 1 72 ? 3.316 -2.853 -0.001 1.00 96.81 72 ARG A N 1
ATOM 547 C CA . ARG A 1 72 ? 3.280 -3.688 1.210 1.00 96.81 72 ARG A 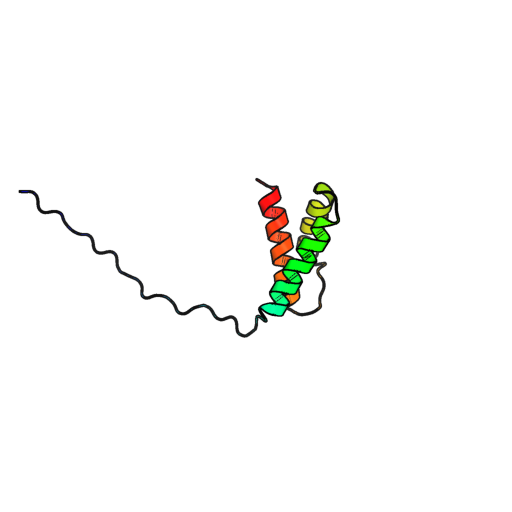CA 1
ATOM 548 C C . ARG A 1 72 ? 3.240 -2.860 2.490 1.00 96.81 72 ARG A C 1
ATOM 550 O O . ARG A 1 72 ? 2.511 -3.228 3.413 1.00 96.81 72 ARG A O 1
ATOM 557 N N . ALA A 1 73 ? 3.988 -1.759 2.565 1.00 97.06 73 ALA A N 1
ATOM 558 C CA . ALA A 1 73 ? 3.991 -0.885 3.736 1.00 97.06 73 ALA A CA 1
ATOM 559 C C . ALA A 1 73 ? 2.593 -0.308 4.020 1.00 97.06 73 ALA A 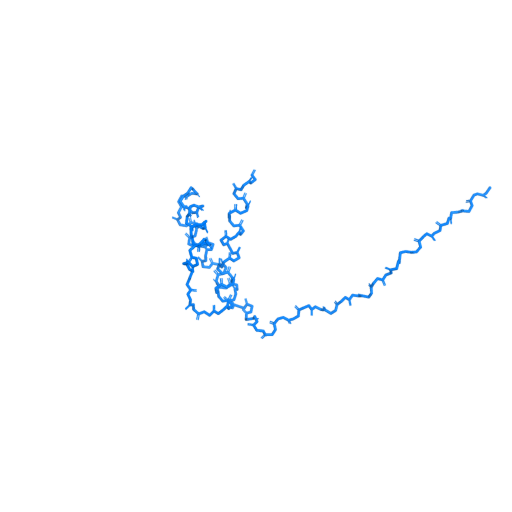C 1
ATOM 561 O O . ALA A 1 73 ? 2.146 -0.335 5.172 1.00 97.06 73 ALA A O 1
ATOM 562 N N . ALA A 1 74 ? 1.867 0.120 2.983 1.00 97.25 74 ALA A N 1
ATOM 563 C CA . ALA A 1 74 ? 0.485 0.581 3.110 1.00 97.25 74 ALA A CA 1
ATOM 564 C C . ALA A 1 74 ? -0.454 -0.529 3.616 1.00 97.25 74 ALA A C 1
ATOM 566 O O . ALA A 1 74 ? -1.203 -0.314 4.574 1.00 97.25 74 ALA A O 1
ATOM 567 N N . LEU A 1 75 ? -0.369 -1.743 3.051 1.00 97.44 75 LEU A N 1
ATOM 568 C CA . LEU A 1 75 ? -1.169 -2.889 3.510 1.00 97.44 75 LEU A CA 1
ATOM 569 C C . LEU A 1 75 ? -0.905 -3.216 4.991 1.00 97.44 75 LEU A C 1
ATOM 571 O O . LEU A 1 75 ? -1.845 -3.391 5.772 1.00 97.44 75 LEU A O 1
ATOM 575 N N . TYR A 1 76 ? 0.367 -3.262 5.400 1.00 96.50 76 TYR A N 1
ATOM 576 C CA . TYR A 1 76 ? 0.753 -3.508 6.793 1.00 96.50 76 TYR A CA 1
ATOM 577 C C . TYR A 1 76 ? 0.210 -2.429 7.731 1.00 96.50 76 TYR A C 1
ATOM 579 O O . TYR A 1 76 ? -0.342 -2.749 8.791 1.00 96.50 76 TYR A O 1
ATOM 587 N N . GLY A 1 77 ? 0.342 -1.158 7.343 1.00 94.69 77 GLY A N 1
ATOM 588 C CA . GLY A 1 77 ? -0.204 -0.024 8.084 1.00 94.69 77 GLY A CA 1
ATOM 589 C C . GLY A 1 77 ? -1.714 -0.152 8.279 1.00 94.69 77 GLY A C 1
ATOM 590 O O . GLY A 1 77 ? -2.207 -0.028 9.404 1.00 94.69 77 GLY A O 1
ATOM 591 N N . PHE A 1 78 ? -2.435 -0.508 7.215 1.00 94.38 78 PHE A N 1
ATOM 592 C CA . PHE A 1 78 ? -3.883 -0.681 7.241 1.00 94.38 78 PHE A CA 1
ATOM 593 C C . PHE A 1 78 ? -4.332 -1.806 8.187 1.00 94.38 78 PHE A C 1
ATOM 595 O O . PHE A 1 78 ? -5.239 -1.618 9.007 1.00 94.38 78 PHE A O 1
ATOM 602 N N . VAL A 1 79 ? -3.672 -2.970 8.129 1.00 93.50 79 VAL A N 1
ATOM 603 C CA . VAL A 1 79 ? -3.966 -4.114 9.012 1.00 93.50 79 VAL A CA 1
ATOM 604 C C . VAL A 1 79 ? -3.640 -3.791 10.470 1.00 93.50 79 VAL A C 1
ATOM 606 O O . VAL A 1 79 ? -4.382 -4.194 11.368 1.00 93.50 79 VAL A O 1
ATOM 609 N N . ARG A 1 80 ? -2.556 -3.054 10.737 1.00 91.62 80 ARG A N 1
ATOM 610 C CA . ARG A 1 80 ? -2.156 -2.689 12.102 1.00 91.62 80 ARG A CA 1
ATOM 611 C C . ARG A 1 80 ? -3.090 -1.655 12.724 1.00 91.62 80 ARG A C 1
ATOM 613 O O . ARG A 1 80 ? -3.493 -1.835 13.871 1.00 91.62 80 ARG A O 1
ATOM 620 N N . GLN A 1 81 ? -3.448 -0.606 11.984 1.00 86.25 81 GLN A N 1
ATOM 621 C CA . GLN A 1 81 ? -4.360 0.438 12.463 1.00 86.25 81 GLN A CA 1
ATOM 622 C C . GLN A 1 81 ? -5.751 -0.128 12.759 1.00 86.25 81 GLN A C 1
ATOM 624 O O . GLN A 1 81 ? -6.381 0.233 13.742 1.00 86.25 81 GLN A O 1
ATOM 629 N N . SER A 1 82 ? -6.182 -1.089 11.948 1.00 73.31 82 SER A N 1
ATOM 630 C CA . SER A 1 82 ? -7.434 -1.824 12.092 1.00 73.31 82 SER A CA 1
ATOM 631 C C . SER A 1 82 ? -7.614 -2.628 13.389 1.00 73.31 82 SER A C 1
ATOM 633 O O . SER A 1 82 ? -8.734 -3.051 13.671 1.00 73.31 82 SER A O 1
ATOM 635 N N . ARG A 1 83 ? -6.530 -2.932 14.115 1.00 69.06 83 ARG A N 1
ATOM 636 C CA . ARG A 1 83 ? -6.560 -3.713 15.367 1.00 69.06 83 ARG A CA 1
ATOM 637 C C . ARG A 1 83 ? -6.676 -2.841 16.622 1.00 69.06 83 ARG A C 1
ATOM 639 O O . ARG A 1 83 ? -6.725 -3.397 17.716 1.00 69.06 83 ARG A O 1
ATOM 646 N N . ARG A 1 84 ? -6.638 -1.517 16.470 1.00 56.56 84 ARG A N 1
ATOM 647 C CA . ARG A 1 84 ? -6.886 -0.545 17.540 1.00 56.56 84 ARG A CA 1
ATOM 648 C C . ARG A 1 84 ? -8.352 -0.146 17.544 1.00 56.56 84 ARG A C 1
ATOM 650 O O . ARG A 1 84 ? -8.848 0.101 18.660 1.00 56.56 84 ARG A O 1
#